Pr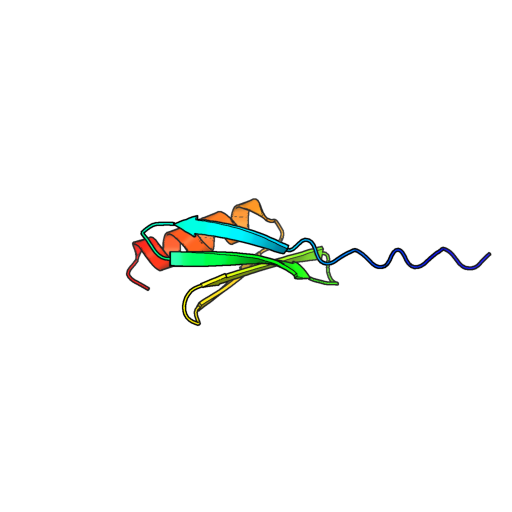otein AF-A0A9E3H9K9-F1 (afdb_monomer)

Sequence (61 aa):
MEEPKRKTKLVRNLFNYKGRSIRITQLQNGDYQAVAGGVYVIAGTEFEARLHMKTQIDDGW

Secondary structure (DSSP, 8-state):
-----------EEEEEETTEEEEEEE-TTS-EEEEETTEEEEESSHHHHHHHHHHHHHTT-

Mean predicted aligned error: 6.98 Å

Structure (mmCIF, N/CA/C/O backbone):
data_AF-A0A9E3H9K9-F1
#
_entry.id   AF-A0A9E3H9K9-F1
#
loop_
_atom_site.group_PDB
_atom_site.id
_atom_site.type_symbol
_atom_site.label_atom_id
_atom_site.label_alt_id
_atom_site.label_comp_id
_atom_site.label_asym_id
_atom_site.label_entity_id
_atom_site.label_seq_id
_atom_site.pdbx_PDB_ins_code
_atom_site.Cartn_x
_atom_site.Cartn_y
_atom_site.Cartn_z
_atom_site.occupancy
_atom_site.B_iso_or_equiv
_atom_site.auth_seq_id
_atom_site.auth_comp_id
_atom_site.auth_asym_id
_atom_site.auth_atom_id
_atom_site.pdbx_PDB_model_num
ATOM 1 N N . MET A 1 1 ? 22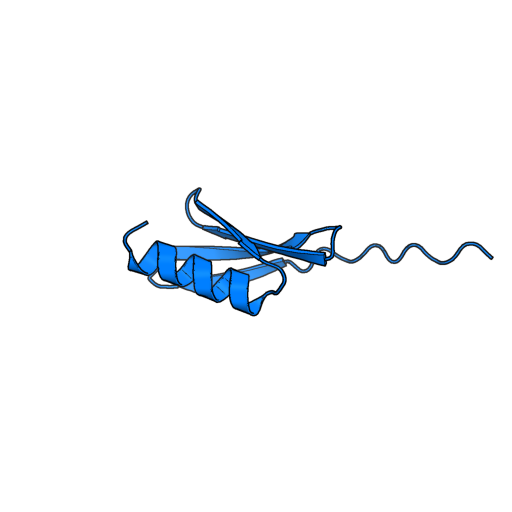.839 -13.777 -29.876 1.00 42.81 1 MET A N 1
ATOM 2 C CA . MET A 1 1 ? 22.938 -13.886 -28.407 1.00 42.81 1 MET A CA 1
ATOM 3 C C . MET A 1 1 ? 21.558 -13.593 -27.860 1.00 42.81 1 MET A C 1
ATOM 5 O O . MET A 1 1 ? 21.117 -12.461 -27.985 1.00 42.81 1 MET A O 1
ATOM 9 N N . GLU A 1 2 ? 20.841 -14.601 -27.368 1.00 47.53 2 GLU A N 1
ATOM 10 C CA . GLU A 1 2 ? 19.630 -14.344 -26.584 1.00 47.53 2 GLU A CA 1
ATOM 11 C C . GLU A 1 2 ? 20.063 -13.700 -25.267 1.00 47.53 2 GLU A C 1
ATOM 13 O O . GLU A 1 2 ? 20.843 -14.286 -24.514 1.00 47.53 2 GLU A O 1
ATOM 18 N N . GLU A 1 3 ? 19.611 -12.473 -25.010 1.00 50.41 3 GLU A N 1
ATOM 19 C CA . GLU A 1 3 ? 19.788 -11.860 -23.699 1.00 50.41 3 GLU A CA 1
ATOM 20 C C . GLU A 1 3 ? 19.130 -12.760 -22.649 1.00 50.41 3 GLU A C 1
ATOM 22 O O . GLU A 1 3 ? 17.993 -13.209 -22.847 1.00 50.41 3 GLU A O 1
ATOM 27 N N . PR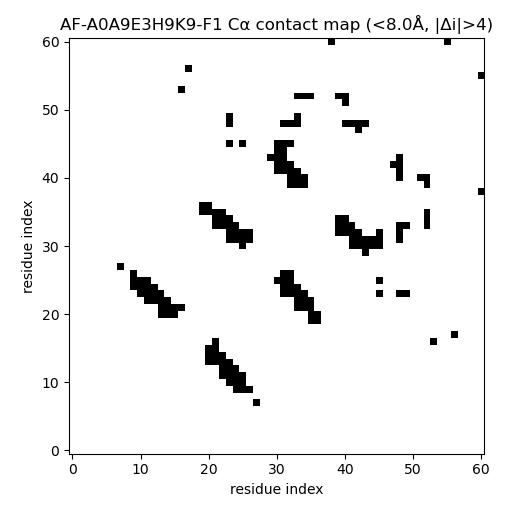O A 1 4 ? 19.800 -13.040 -21.519 1.00 49.94 4 PRO A N 1
ATOM 28 C CA . PRO A 1 4 ? 19.156 -13.770 -20.451 1.00 49.94 4 PRO A CA 1
ATOM 29 C C . PRO A 1 4 ? 17.983 -12.911 -19.987 1.00 49.94 4 PRO A C 1
ATOM 31 O O . PRO A 1 4 ? 18.190 -11.866 -19.367 1.00 49.94 4 PRO A O 1
ATOM 34 N N . LYS A 1 5 ? 16.751 -13.351 -20.285 1.00 54.88 5 LYS A N 1
ATOM 35 C CA . LYS A 1 5 ? 15.534 -12.854 -19.640 1.00 54.88 5 LYS A CA 1
ATOM 36 C C . LYS A 1 5 ? 15.762 -13.023 -18.148 1.00 54.88 5 LYS A C 1
ATOM 38 O O . LYS A 1 5 ? 15.536 -14.103 -17.598 1.00 54.88 5 LYS A O 1
ATOM 43 N N . ARG A 1 6 ? 16.281 -11.978 -17.496 1.00 51.66 6 ARG A N 1
ATOM 44 C CA . ARG A 1 6 ? 16.386 -11.913 -16.047 1.00 51.66 6 ARG A CA 1
ATOM 45 C C . ARG A 1 6 ? 14.964 -12.154 -15.585 1.00 51.66 6 ARG A C 1
ATOM 47 O O . ARG A 1 6 ? 14.089 -11.326 -15.813 1.00 51.66 6 ARG A O 1
ATOM 54 N N . LYS A 1 7 ? 14.704 -13.332 -15.016 1.00 47.22 7 LYS A N 1
ATOM 55 C CA . LYS A 1 7 ? 13.487 -13.554 -14.250 1.00 47.22 7 LYS A CA 1
ATOM 56 C C . LYS A 1 7 ? 13.601 -12.550 -13.117 1.00 47.22 7 LYS A C 1
ATOM 58 O O . LYS A 1 7 ? 14.316 -12.824 -12.156 1.00 47.22 7 LYS A O 1
ATOM 63 N N . THR A 1 8 ? 13.027 -11.359 -13.289 1.00 49.00 8 THR A N 1
ATOM 64 C CA . THR A 1 8 ? 12.964 -10.341 -12.248 1.00 49.00 8 THR A CA 1
ATOM 65 C C . THR A 1 8 ? 12.274 -11.034 -11.097 1.00 49.00 8 THR A C 1
ATOM 67 O O . THR A 1 8 ? 11.086 -11.355 -11.161 1.00 49.00 8 THR A O 1
ATOM 70 N N . LYS A 1 9 ? 13.076 -11.453 -10.118 1.00 55.41 9 LYS A N 1
ATOM 71 C CA . LYS A 1 9 ? 12.599 -12.200 -8.969 1.00 55.41 9 LYS A CA 1
ATOM 72 C C . LYS A 1 9 ? 11.610 -11.253 -8.318 1.00 55.41 9 LYS A C 1
ATOM 74 O O . LYS A 1 9 ? 12.016 -10.167 -7.924 1.00 55.41 9 LYS A O 1
ATOM 79 N N . LEU A 1 10 ? 10.330 -11.620 -8.327 1.00 58.25 10 LEU A N 1
ATOM 80 C CA . LEU A 1 10 ? 9.252 -10.790 -7.806 1.00 58.25 10 LEU A CA 1
ATOM 81 C C . LEU A 1 10 ? 9.674 -10.331 -6.402 1.00 58.25 10 LEU A C 1
ATOM 83 O O . LEU A 1 10 ? 9.760 -11.160 -5.490 1.00 58.25 10 LEU A O 1
ATOM 87 N N . VAL A 1 11 ? 10.042 -9.058 -6.247 1.00 64.69 11 VAL A N 1
ATOM 88 C CA . VAL A 1 11 ? 10.505 -8.544 -4.957 1.00 64.69 11 VAL A CA 1
ATOM 89 C C . VAL A 1 11 ? 9.262 -8.428 -4.097 1.00 64.69 11 VAL A C 1
ATOM 91 O O . VAL A 1 11 ? 8.389 -7.606 -4.366 1.00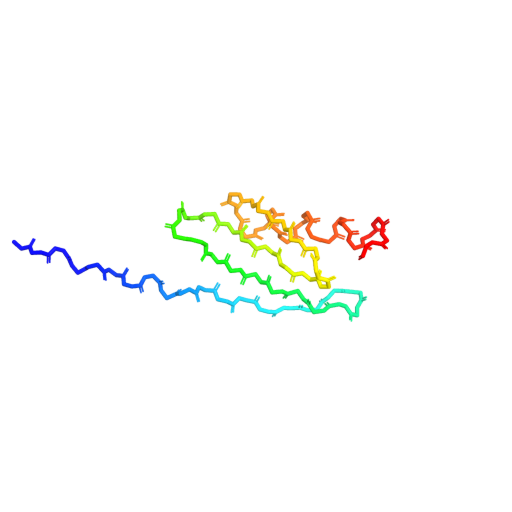 64.69 11 VAL A O 1
ATOM 94 N N . ARG A 1 12 ? 9.142 -9.330 -3.122 1.00 68.88 12 ARG A N 1
ATOM 95 C CA . ARG A 1 12 ? 8.028 -9.373 -2.177 1.00 68.88 12 ARG A CA 1
ATOM 96 C C . ARG A 1 12 ? 8.520 -8.836 -0.845 1.00 68.88 12 ARG A C 1
ATOM 98 O O . ARG A 1 12 ? 9.217 -9.545 -0.126 1.00 68.88 12 ARG A O 1
ATOM 105 N N . ASN A 1 13 ? 8.132 -7.608 -0.529 1.00 85.50 13 ASN A N 1
ATOM 106 C CA . ASN A 1 13 ? 8.403 -6.993 0.763 1.00 85.50 13 ASN A CA 1
ATOM 107 C C . ASN A 1 13 ? 7.139 -7.077 1.617 1.00 85.50 13 ASN A C 1
ATOM 109 O O . ASN A 1 13 ? 6.051 -6.737 1.160 1.00 85.50 13 ASN A O 1
ATOM 113 N N . LEU A 1 14 ? 7.271 -7.554 2.851 1.00 90.00 14 LEU A N 1
ATOM 114 C CA . LEU A 1 14 ? 6.173 -7.626 3.810 1.00 90.00 14 LEU A CA 1
ATOM 115 C C . LEU A 1 14 ? 6.509 -6.750 5.011 1.00 90.00 14 LEU A C 1
ATOM 117 O O . LEU A 1 14 ? 7.623 -6.806 5.526 1.00 90.00 14 LEU A O 1
ATOM 121 N N . PHE A 1 15 ? 5.552 -5.942 5.451 1.00 91.00 15 PHE A N 1
ATOM 122 C CA . PHE A 1 15 ? 5.689 -5.124 6.652 1.00 91.00 15 PHE A CA 1
ATOM 123 C C . PHE A 1 15 ? 4.336 -4.957 7.339 1.00 91.00 15 PHE A C 1
ATOM 125 O O . PHE A 1 15 ? 3.293 -5.227 6.750 1.00 91.00 15 PHE A O 1
ATOM 132 N N . ASN A 1 16 ? 4.354 -4.519 8.595 1.00 94.00 16 ASN A N 1
ATOM 133 C CA . ASN A 1 16 ? 3.139 -4.259 9.359 1.00 94.00 16 ASN A CA 1
ATOM 134 C C . ASN A 1 16 ? 2.932 -2.754 9.554 1.00 94.00 16 ASN A C 1
ATOM 136 O O . ASN A 1 16 ? 3.893 -2.011 9.761 1.00 94.00 16 ASN A O 1
ATOM 140 N N . TYR A 1 17 ? 1.676 -2.314 9.527 1.00 95.44 17 TYR A N 1
ATOM 141 C CA . TYR A 1 17 ? 1.284 -0.940 9.830 1.00 95.44 17 TYR A CA 1
ATOM 142 C C . TYR A 1 17 ? -0.078 -0.920 10.528 1.00 95.44 17 TYR A C 1
ATOM 144 O O . TYR A 1 17 ? -1.018 -1.534 10.037 1.00 95.44 17 TYR A O 1
ATOM 152 N N . LYS A 1 18 ? -0.178 -0.264 11.695 1.00 94.25 18 LYS A N 1
ATOM 153 C CA . LYS A 1 18 ? -1.399 -0.219 12.533 1.00 94.25 18 LYS A CA 1
ATOM 154 C C . LYS A 1 18 ? -2.081 -1.592 12.718 1.00 94.25 18 LYS A C 1
ATOM 156 O O . LYS A 1 18 ? -3.293 -1.724 12.606 1.00 94.25 18 LYS A O 1
ATOM 161 N N . GLY A 1 19 ? -1.281 -2.633 12.962 1.00 92.88 19 GLY A N 1
ATOM 162 C CA . GLY A 1 19 ? -1.772 -4.006 13.155 1.00 92.88 19 GLY A CA 1
ATOM 163 C C . GLY A 1 19 ? -2.149 -4.755 11.870 1.00 92.88 19 GLY A C 1
ATOM 164 O O . GLY A 1 19 ? -2.562 -5.9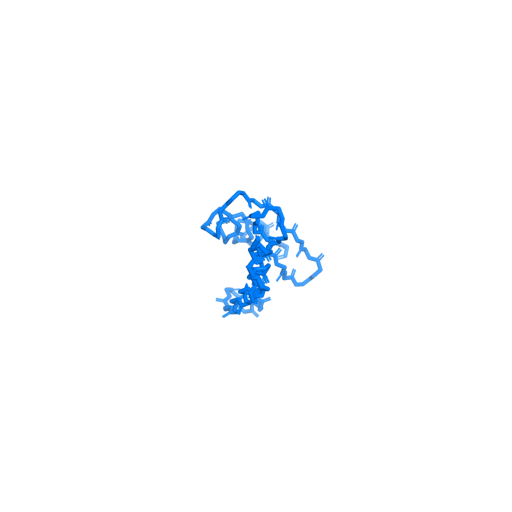08 11.946 1.00 92.88 19 GLY A O 1
ATOM 165 N 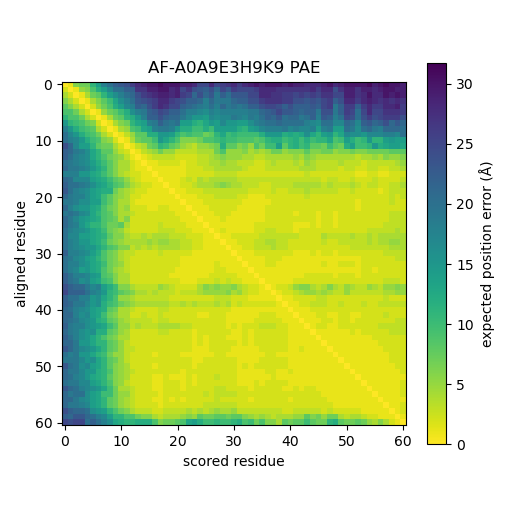N . ARG A 1 20 ? -1.979 -4.146 10.692 1.00 91.69 20 ARG A N 1
ATOM 166 C CA . ARG A 1 20 ? -2.289 -4.753 9.392 1.00 91.69 20 ARG A CA 1
ATOM 167 C C . ARG A 1 20 ? -1.025 -5.215 8.691 1.00 91.69 20 ARG A C 1
ATOM 169 O O . ARG A 1 20 ? -0.046 -4.472 8.617 1.00 91.69 20 ARG A O 1
ATOM 176 N N . SER A 1 21 ? -1.071 -6.425 8.143 1.00 95.00 21 SER A N 1
ATOM 177 C CA . SER A 1 21 ? 0.003 -6.957 7.308 1.00 95.00 21 SER A CA 1
ATOM 178 C C . SER A 1 21 ? -0.147 -6.441 5.883 1.00 95.00 21 SER A C 1
ATOM 180 O O . SER A 1 21 ? -1.166 -6.678 5.232 1.00 95.00 21 SER A O 1
ATOM 182 N N . ILE A 1 22 ? 0.873 -5.731 5.413 1.00 95.81 22 ILE A N 1
ATOM 183 C CA . ILE A 1 22 ? 0.942 -5.164 4.074 1.00 95.81 22 ILE A CA 1
ATOM 184 C C . ILE A 1 22 ? 1.976 -5.948 3.274 1.00 95.81 22 ILE A C 1
ATOM 186 O O . ILE A 1 22 ? 3.140 -6.070 3.666 1.00 95.81 22 ILE A O 1
ATOM 190 N N . ARG A 1 23 ? 1.554 -6.453 2.116 1.00 95.12 23 ARG A N 1
ATOM 191 C CA . ARG A 1 23 ? 2.430 -7.063 1.117 1.00 95.12 23 ARG A CA 1
ATOM 192 C C . ARG A 1 23 ? 2.659 -6.079 -0.015 1.00 95.12 23 ARG A C 1
ATOM 194 O O . ARG A 1 23 ? 1.697 -5.602 -0.599 1.00 95.12 23 ARG A O 1
ATOM 201 N N . ILE A 1 24 ? 3.915 -5.850 -0.373 1.00 95.06 24 ILE A N 1
ATOM 202 C CA . ILE A 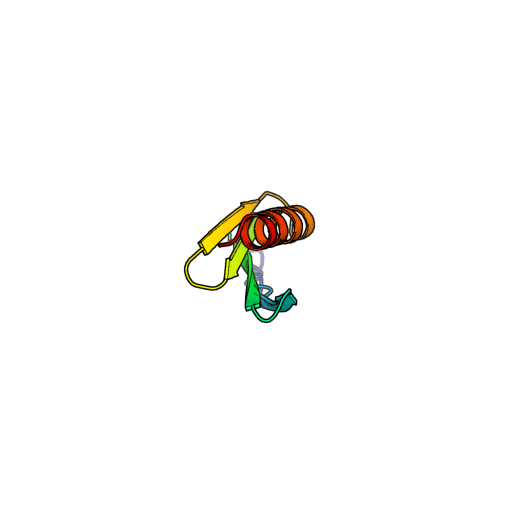1 24 ? 4.301 -5.092 -1.560 1.00 95.06 24 ILE A CA 1
ATOM 203 C C . ILE A 1 24 ? 5.001 -5.997 -2.551 1.00 95.06 24 ILE A C 1
ATOM 205 O O . ILE A 1 24 ? 5.787 -6.866 -2.177 1.00 95.06 24 ILE A O 1
ATOM 209 N N . THR A 1 25 ? 4.664 -5.833 -3.822 1.00 94.62 25 THR A N 1
ATOM 210 C CA . THR A 1 25 ? 5.165 -6.648 -4.919 1.00 94.62 25 THR A CA 1
ATOM 211 C C . THR A 1 25 ? 5.432 -5.778 -6.137 1.00 94.62 25 THR A C 1
ATOM 213 O O . THR A 1 25 ? 4.545 -5.044 -6.560 1.00 94.62 25 THR A O 1
ATOM 216 N N . GLN A 1 26 ? 6.629 -5.883 -6.718 1.00 94.06 26 GLN A N 1
ATOM 217 C CA . GLN A 1 26 ? 6.898 -5.287 -8.027 1.00 94.06 26 GLN A CA 1
ATOM 218 C C . GLN A 1 26 ? 6.258 -6.135 -9.137 1.00 94.06 26 GLN A C 1
ATOM 220 O O . GLN A 1 26 ? 6.448 -7.355 -9.194 1.00 94.06 26 GLN A O 1
ATOM 225 N N . LEU A 1 27 ? 5.487 -5.483 -9.998 1.00 91.75 27 LEU A N 1
ATOM 226 C CA . LEU A 1 27 ? 4.800 -6.048 -11.150 1.00 91.75 27 LEU A CA 1
ATOM 227 C C . LEU A 1 27 ? 5.744 -6.144 -12.357 1.00 91.75 27 LEU A C 1
ATOM 229 O O . LEU A 1 27 ? 6.821 -5.553 -12.395 1.00 91.75 27 LEU A O 1
ATOM 233 N N . GLN A 1 28 ? 5.335 -6.905 -13.375 1.00 89.81 28 GLN A N 1
ATOM 234 C CA . GLN A 1 28 ? 6.154 -7.119 -14.577 1.00 89.81 28 GLN A CA 1
ATOM 235 C C . GLN A 1 28 ? 6.393 -5.838 -15.386 1.00 89.81 28 GLN A C 1
ATOM 237 O O . GLN A 1 28 ? 7.400 -5.743 -16.080 1.00 89.81 28 GLN A O 1
ATOM 242 N N . ASN A 1 29 ? 5.485 -4.865 -15.288 1.00 88.31 29 ASN A N 1
ATOM 243 C CA . ASN A 1 29 ? 5.596 -3.565 -15.946 1.00 88.31 29 ASN A CA 1
ATOM 244 C C . ASN A 1 29 ? 6.472 -2.562 -15.169 1.00 88.31 29 ASN A C 1
ATOM 246 O O . ASN A 1 29 ? 6.652 -1.445 -15.637 1.00 88.31 29 ASN A O 1
ATOM 250 N N . GLY A 1 30 ? 7.026 -2.949 -14.014 1.00 90.44 30 GLY A N 1
ATOM 251 C CA . GLY A 1 30 ? 7.875 -2.097 -13.179 1.00 90.44 30 GLY A CA 1
ATOM 252 C C . GLY A 1 30 ? 7.144 -1.398 -12.032 1.00 90.44 30 GLY A C 1
ATOM 253 O O . GLY A 1 30 ? 7.813 -1.022 -11.069 1.00 90.44 30 GLY A O 1
ATOM 254 N N . ASP A 1 31 ? 5.812 -1.310 -12.090 1.00 94.44 31 ASP A N 1
ATOM 255 C CA . ASP A 1 31 ? 4.979 -0.727 -11.0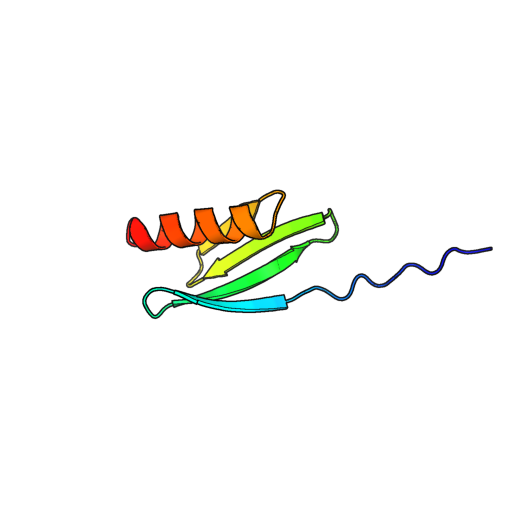35 1.00 94.44 31 ASP A CA 1
ATOM 256 C C . ASP A 1 31 ? 5.007 -1.572 -9.757 1.00 94.44 31 ASP A C 1
ATOM 258 O O . ASP A 1 31 ? 5.395 -2.743 -9.744 1.00 94.44 31 ASP A O 1
ATOM 262 N N . TYR A 1 32 ? 4.529 -0.993 -8.665 1.00 95.50 32 TYR A N 1
ATOM 263 C CA . TYR A 1 32 ? 4.435 -1.630 -7.364 1.00 95.50 32 TYR A CA 1
ATOM 264 C C . TYR A 1 32 ? 2.987 -1.754 -6.926 1.00 95.50 32 TYR A C 1
ATOM 266 O O . TYR A 1 32 ? 2.234 -0.784 -6.903 1.00 95.50 32 TYR A O 1
ATOM 274 N N . GLN A 1 33 ? 2.619 -2.961 -6.513 1.00 95.75 33 GLN A N 1
ATOM 275 C CA . GLN A 1 33 ? 1.340 -3.257 -5.894 1.00 95.75 33 GLN A CA 1
ATOM 276 C C . GLN A 1 33 ? 1.520 -3.402 -4.384 1.00 95.75 33 GLN A C 1
ATOM 278 O O . GLN A 1 33 ? 2.312 -4.238 -3.949 1.00 95.75 33 GLN A O 1
ATOM 283 N N . ALA A 1 34 ? 0.760 -2.652 -3.588 1.00 96.38 34 ALA A N 1
ATOM 284 C CA . ALA A 1 34 ? 0.592 -2.882 -2.155 1.00 96.38 34 ALA A CA 1
ATOM 285 C C . ALA A 1 34 ? -0.768 -3.535 -1.886 1.00 96.38 34 ALA A C 1
ATOM 287 O O . ALA A 1 34 ? -1.762 -3.113 -2.465 1.00 96.38 34 ALA A O 1
ATOM 288 N N . VAL A 1 35 ? -0.828 -4.537 -1.006 1.00 95.81 35 VAL A N 1
ATOM 289 C CA . VAL A 1 35 ? -2.053 -5.272 -0.647 1.00 95.81 35 VAL A CA 1
ATOM 290 C C . VAL A 1 35 ? -2.146 -5.444 0.866 1.00 95.81 35 VAL A C 1
ATOM 292 O O . VAL A 1 35 ? -1.195 -5.925 1.485 1.00 95.81 35 VAL A O 1
ATOM 295 N N . ALA A 1 36 ? -3.29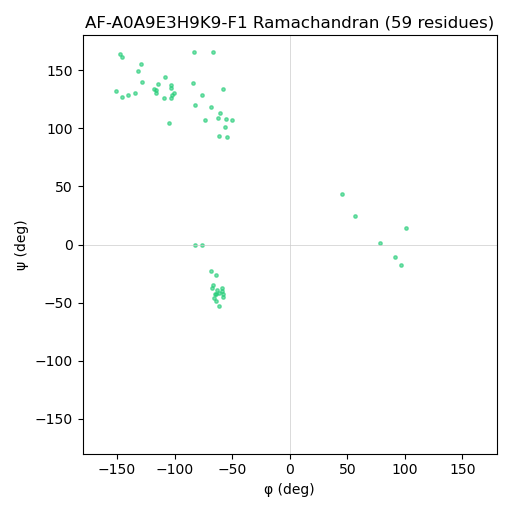8 -5.109 1.449 1.00 95.12 36 ALA A N 1
ATOM 296 C CA . ALA A 1 36 ? -3.629 -5.371 2.849 1.00 95.12 36 ALA A CA 1
ATOM 297 C C . ALA A 1 36 ? -5.144 -5.538 3.018 1.00 95.12 36 ALA A C 1
ATOM 299 O O . ALA A 1 36 ? -5.911 -4.731 2.509 1.00 95.12 36 ALA A O 1
ATOM 300 N N . GLY A 1 37 ? -5.587 -6.585 3.721 1.00 88.50 37 GLY A N 1
ATOM 301 C CA . GLY A 1 37 ? -7.002 -6.742 4.101 1.00 88.50 37 GLY A CA 1
ATOM 302 C C . GLY A 1 37 ? -8.022 -6.732 2.949 1.00 88.50 37 GLY A C 1
ATOM 303 O O . GLY A 1 37 ? -9.170 -6.382 3.177 1.00 88.50 37 GLY A O 1
ATOM 304 N N . GLY A 1 38 ? -7.623 -7.081 1.720 1.00 89.50 38 GLY A N 1
ATOM 305 C CA . GLY A 1 38 ? -8.485 -7.023 0.528 1.00 89.50 38 GLY A CA 1
ATOM 306 C C . GLY A 1 38 ? -8.424 -5.701 -0.247 1.00 89.50 38 GLY A C 1
ATOM 307 O O . GLY A 1 38 ? -8.870 -5.652 -1.390 1.00 89.50 38 GLY A O 1
ATOM 308 N N . VAL A 1 39 ? -7.799 -4.665 0.315 1.00 93.62 39 VAL A N 1
ATOM 309 C CA . VAL A 1 39 ? -7.478 -3.415 -0.383 1.00 93.62 39 VAL A CA 1
ATOM 310 C C . VAL A 1 39 ? -6.168 -3.590 -1.142 1.00 93.62 39 VAL A C 1
ATOM 312 O O . VAL A 1 39 ? -5.211 -4.173 -0.619 1.00 93.62 39 VAL A O 1
ATOM 315 N N . TYR A 1 40 ? -6.105 -3.064 -2.365 1.00 94.81 40 TYR A N 1
ATOM 316 C CA . TYR A 1 40 ? -4.858 -2.958 -3.112 1.00 94.81 40 TYR A CA 1
ATOM 317 C C . TYR A 1 40 ? -4.663 -1.566 -3.711 1.00 94.81 40 TYR A C 1
ATOM 319 O O . TYR A 1 40 ? -5.614 -0.878 -4.066 1.00 94.81 40 TYR A O 1
ATOM 327 N N . VAL A 1 41 ? -3.399 -1.178 -3.837 1.00 96.31 41 VAL A N 1
ATOM 328 C CA . VAL A 1 41 ? -2.940 0.068 -4.457 1.00 96.31 41 VAL A CA 1
ATOM 329 C C . VAL A 1 41 ? -1.881 -0.290 -5.493 1.00 96.31 41 VAL A C 1
ATOM 331 O O . VAL A 1 41 ? -1.044 -1.149 -5.220 1.00 96.31 41 VAL A O 1
ATOM 334 N N . ILE A 1 42 ? -1.894 0.375 -6.650 1.00 96.19 42 ILE A N 1
ATOM 335 C CA . ILE A 1 42 ? -0.830 0.306 -7.661 1.00 96.19 42 ILE A CA 1
ATOM 336 C C . ILE A 1 42 ? -0.199 1.695 -7.791 1.00 96.19 42 ILE A C 1
ATOM 338 O O . ILE A 1 42 ? -0.924 2.682 -7.881 1.00 96.19 42 ILE A O 1
ATOM 342 N N . ALA A 1 43 ? 1.131 1.771 -7.785 1.00 97.00 43 ALA A N 1
ATOM 343 C CA . ALA A 1 43 ? 1.877 3.013 -7.972 1.00 97.00 43 ALA A CA 1
ATOM 344 C C . ALA A 1 43 ? 3.190 2.770 -8.728 1.00 97.00 43 ALA A C 1
ATOM 346 O O . ALA A 1 43 ? 3.686 1.645 -8.756 1.00 97.00 43 ALA A O 1
ATOM 347 N N . GLY A 1 44 ? 3.775 3.824 -9.303 1.00 95.12 44 GLY A N 1
ATOM 348 C CA . GLY A 1 44 ? 5.011 3.716 -10.086 1.00 95.12 44 GLY A CA 1
ATOM 349 C C . GLY A 1 44 ? 6.241 3.369 -9.242 1.00 95.12 44 GLY A C 1
ATOM 350 O O . GLY A 1 44 ? 7.212 2.812 -9.749 1.00 95.12 44 GLY A O 1
ATOM 351 N N . THR A 1 45 ? 6.205 3.649 -7.935 1.00 95.44 45 THR A N 1
ATOM 352 C CA . THR A 1 45 ? 7.309 3.357 -7.013 1.00 95.44 45 THR A CA 1
ATOM 353 C C . THR A 1 45 ? 6.861 2.587 -5.771 1.00 95.44 45 THR A C 1
ATOM 355 O O . THR A 1 45 ? 5.719 2.682 -5.315 1.00 95.44 45 THR A O 1
ATOM 358 N N . GLU A 1 46 ? 7.796 1.856 -5.151 1.00 94.44 46 GLU A N 1
ATOM 359 C CA . GLU A 1 46 ? 7.550 1.178 -3.872 1.00 94.44 46 GLU A CA 1
ATOM 360 C C . GLU A 1 46 ? 7.134 2.166 -2.773 1.00 94.44 46 GLU A C 1
ATOM 362 O O . GLU A 1 46 ? 6.287 1.849 -1.937 1.00 94.44 46 GLU A O 1
ATOM 367 N N . PHE A 1 47 ? 7.724 3.364 -2.765 1.00 94.75 47 PHE A N 1
ATOM 368 C CA . PHE A 1 47 ? 7.436 4.391 -1.769 1.00 94.75 47 PHE A CA 1
ATOM 369 C C . PHE A 1 47 ? 5.999 4.909 -1.879 1.00 94.75 47 PHE A C 1
ATOM 371 O O . PHE A 1 47 ? 5.303 4.970 -0.867 1.00 94.75 47 PHE A O 1
ATOM 378 N N . GLU A 1 48 ? 5.530 5.217 -3.087 1.00 97.12 48 GLU A N 1
ATOM 379 C CA . GLU A 1 48 ? 4.150 5.658 -3.317 1.00 97.12 48 GLU A CA 1
ATOM 380 C C . GLU A 1 48 ? 3.149 4.554 -2.978 1.00 97.12 48 GLU A C 1
ATOM 382 O O . GLU A 1 48 ? 2.170 4.808 -2.281 1.00 97.12 48 GLU A O 1
ATOM 387 N N . ALA A 1 49 ? 3.430 3.306 -3.372 1.00 96.69 49 ALA A N 1
ATOM 388 C CA . ALA A 1 49 ? 2.583 2.168 -3.020 1.00 96.69 49 ALA A CA 1
ATOM 389 C C . ALA A 1 49 ? 2.462 2.010 -1.491 1.00 96.69 49 ALA A C 1
ATOM 391 O O . ALA A 1 49 ? 1.370 1.766 -0.971 1.00 96.69 49 ALA A O 1
ATOM 392 N N . ARG A 1 50 ? 3.565 2.210 -0.747 1.00 95.44 50 ARG A N 1
ATOM 393 C CA . ARG A 1 50 ? 3.558 2.249 0.728 1.00 95.44 50 ARG A CA 1
ATOM 394 C C . ARG A 1 50 ? 2.738 3.416 1.261 1.00 95.44 50 ARG A C 1
ATOM 396 O O . ARG A 1 50 ? 1.960 3.213 2.188 1.00 95.44 50 ARG A O 1
ATOM 403 N N . LEU A 1 51 ? 2.959 4.618 0.735 1.00 97.06 51 LEU A N 1
ATOM 404 C CA . LEU A 1 51 ? 2.323 5.842 1.213 1.00 97.06 51 LEU A CA 1
ATOM 405 C C . LEU A 1 51 ? 0.806 5.758 1.052 1.00 97.06 51 LEU A C 1
ATOM 407 O O . LEU A 1 51 ? 0.084 5.876 2.033 1.00 97.06 51 LEU A O 1
ATOM 411 N N . HIS A 1 52 ? 0.340 5.446 -0.152 1.00 97.38 52 HIS A N 1
ATOM 412 C CA . HIS A 1 52 ? -1.080 5.312 -0.450 1.00 97.38 52 HIS A CA 1
ATOM 413 C C . HIS A 1 52 ? -1.748 4.202 0.364 1.00 97.38 52 HIS A C 1
ATOM 415 O O . HIS A 1 52 ? -2.838 4.416 0.880 1.00 97.38 52 HIS A O 1
ATOM 421 N N . MET A 1 53 ? -1.103 3.042 0.544 1.00 96.94 53 MET A N 1
ATOM 422 C CA . MET A 1 53 ? -1.664 1.983 1.392 1.00 96.94 53 MET A CA 1
ATOM 423 C C . MET A 1 53 ? -1.793 2.423 2.856 1.00 96.94 53 MET A C 1
ATOM 425 O O . MET A 1 53 ? -2.781 2.105 3.510 1.00 96.94 53 MET A O 1
ATOM 429 N N . LYS A 1 54 ? -0.816 3.174 3.379 1.00 95.88 54 LYS A N 1
ATOM 430 C CA . LYS A 1 54 ? -0.913 3.749 4.727 1.00 95.88 54 LYS A CA 1
ATOM 431 C C . LYS A 1 54 ? -2.062 4.748 4.824 1.00 95.88 54 LYS A C 1
ATOM 433 O O . LYS A 1 54 ? -2.816 4.654 5.780 1.00 95.88 54 LYS A O 1
ATOM 438 N N . THR A 1 55 ? -2.240 5.610 3.821 1.00 97.19 55 THR A N 1
ATOM 439 C CA . THR A 1 55 ? -3.375 6.542 3.756 1.00 97.19 55 THR A CA 1
ATOM 440 C C . THR A 1 55 ? -4.713 5.804 3.782 1.00 97.19 55 THR A C 1
ATOM 442 O O . THR A 1 55 ? -5.556 6.152 4.593 1.00 97.19 55 THR A O 1
ATOM 445 N N . GLN A 1 56 ? -4.878 4.723 3.007 1.00 95.94 56 GLN A N 1
ATOM 446 C CA . GLN A 1 56 ? -6.114 3.924 3.055 1.00 95.94 56 GLN A CA 1
ATOM 447 C C . GLN A 1 56 ? -6.400 3.377 4.461 1.00 95.94 56 GLN A C 1
ATOM 449 O O . GLN A 1 56 ? -7.525 3.432 4.950 1.00 95.94 56 GLN A O 1
ATOM 454 N N . ILE A 1 57 ? -5.362 2.885 5.141 1.00 95.06 57 ILE A N 1
ATOM 455 C CA . ILE A 1 57 ? -5.479 2.384 6.515 1.00 95.06 57 ILE A CA 1
ATOM 456 C C . ILE A 1 57 ? -5.792 3.517 7.503 1.00 95.06 57 ILE A C 1
ATOM 458 O O . ILE A 1 57 ? -6.536 3.315 8.463 1.00 95.06 57 ILE A O 1
ATOM 462 N N . ASP A 1 58 ? -5.212 4.697 7.295 1.00 95.62 58 ASP A N 1
ATOM 463 C CA . ASP A 1 58 ? -5.447 5.882 8.119 1.00 95.62 58 ASP A CA 1
ATOM 464 C C . ASP A 1 58 ? -6.881 6.403 7.976 1.00 95.62 58 ASP A C 1
ATOM 466 O O . ASP A 1 58 ? -7.474 6.795 8.982 1.00 95.62 58 ASP A O 1
ATOM 470 N N . ASP A 1 59 ? -7.455 6.294 6.778 1.00 95.31 59 ASP A N 1
ATOM 471 C CA . ASP A 1 59 ? -8.846 6.640 6.464 1.00 95.31 59 ASP A CA 1
ATOM 472 C C . ASP A 1 59 ? -9.856 5.579 6.954 1.00 95.31 59 ASP A C 1
ATOM 474 O O . ASP A 1 59 ? -11.070 5.751 6.826 1.00 95.31 59 ASP A O 1
ATOM 478 N N . GLY A 1 60 ? -9.371 4.497 7.575 1.00 90.75 60 GLY A N 1
ATOM 479 C CA . GLY A 1 60 ? -10.187 3.505 8.275 1.00 90.75 60 GLY A CA 1
ATOM 480 C C . GLY A 1 60 ? -10.456 2.215 7.504 1.00 90.75 60 GLY A C 1
ATOM 481 O O . GLY A 1 60 ? -11.321 1.443 7.925 1.00 90.75 60 GLY A O 1
ATOM 482 N N . TRP A 1 61 ? -9.733 1.953 6.413 1.00 73.38 61 TRP A N 1
ATOM 483 C CA . TRP A 1 61 ? -9.869 0.701 5.662 1.00 73.38 61 TRP A CA 1
ATOM 484 C C . TRP A 1 61 ? -9.013 -0.406 6.205 1.00 73.38 61 TRP A C 1
ATOM 486 O O . TRP A 1 61 ? -7.811 -0.199 6.490 1.00 73.38 61 TRP A O 1
#

Radius of gyration: 13.55 Å; Cα contacts (8 Å, |Δi|>4): 90; chains: 1; bounding box: 33×21×42 Å

Organism: NCBI:txid1117104

Foldseek 3Di:
DPDPPPPPPFDWDWDDDPNWIWIWTQDPVQWIWIDTPHDIDIGNDPVVRVVVVNVVVVVPD

Nearest PDB structures (foldseek):
  6ap4-assembly3_E  TM=8.540E-01  e=2.795E+00  Acinetobacter baumannii
  6ap4-assembly2_D  TM=8.549E-01  e=3.143E+00  Acinetobacter baumannii
  6ap4-assembly6_L  TM=8.420E-01  e=3.534E+00  Acinetobacter baumannii
  6ap4-assembly7_N  TM=8.416E-01  e=3.534E+00  Acinetobacter baumannii
  6ap4-assembly7_M  TM=8.452E-01  e=3.534E+00  Acinetobacter baumannii

pLDDT: mean 85.8, std 16.74, range [42.81, 97.38]

Solvent-accessible surface area (backbone atoms only — not comparable to full-atom values): 3661 Å² total; per-residue (Å²): 132,84,75,80,78,72,75,73,71,68,52,72,48,75,52,75,55,98,91,38,65,35,42,33,36,50,45,97,89,62,30,14,37,23,37,38,96,89,48,73,38,77,27,78,37,65,65,54,12,50,50,54,48,48,50,45,44,73,77,70,96